Protein AF-A0AAW2WX34-F1 (afdb_monomer_lite)

Structure (mmCIF, N/CA/C/O backbone):
data_AF-A0AAW2WX34-F1
#
_entry.id   AF-A0AAW2WX34-F1
#
loop_
_atom_site.group_PDB
_atom_site.id
_atom_site.type_symbol
_atom_site.label_atom_id
_atom_site.label_alt_id
_atom_site.label_comp_id
_atom_site.label_asym_id
_atom_site.label_entity_id
_atom_site.label_seq_id
_atom_site.pdbx_PDB_ins_code
_atom_site.Cartn_x
_atom_site.Cartn_y
_atom_site.Cartn_z
_atom_site.occupancy
_atom_site.B_iso_or_equiv
_atom_site.auth_seq_id
_atom_site.auth_comp_id
_atom_site.auth_asym_id
_atom_site.auth_atom_id
_atom_site.pdbx_PDB_model_num
ATOM 1 N N . MET A 1 1 ? 35.234 -22.779 -61.809 1.00 39.50 1 MET A N 1
ATOM 2 C CA . MET A 1 1 ? 35.455 -21.320 -61.883 1.00 39.50 1 MET A CA 1
ATOM 3 C C . MET A 1 1 ? 34.925 -20.733 -60.588 1.00 39.50 1 MET A C 1
ATOM 5 O O . MET A 1 1 ? 33.757 -20.927 -60.283 1.00 39.50 1 MET A O 1
ATOM 9 N N . THR A 1 2 ? 35.812 -20.180 -59.769 1.00 62.12 2 THR A N 1
ATOM 10 C CA . THR A 1 2 ? 35.512 -19.567 -58.470 1.00 62.12 2 THR A CA 1
ATOM 11 C C . THR A 1 2 ? 35.182 -18.097 -58.664 1.00 62.12 2 THR A C 1
ATOM 13 O O . THR A 1 2 ? 36.035 -17.368 -59.166 1.00 62.12 2 THR A O 1
ATOM 16 N N . ASN A 1 3 ? 34.035 -17.641 -58.168 1.00 52.41 3 ASN A N 1
ATOM 17 C CA . ASN A 1 3 ? 33.828 -16.220 -57.919 1.00 52.41 3 ASN A CA 1
ATOM 18 C C . ASN A 1 3 ? 33.509 -16.040 -56.437 1.00 52.41 3 ASN A C 1
ATOM 20 O O . ASN A 1 3 ? 32.376 -16.169 -55.985 1.00 52.41 3 ASN A O 1
ATOM 24 N N . VAL A 1 4 ? 34.592 -15.795 -55.701 1.00 50.19 4 VAL A N 1
ATOM 25 C CA . VAL A 1 4 ? 34.606 -15.174 -54.382 1.00 50.19 4 VAL A CA 1
ATOM 26 C C . VAL A 1 4 ? 34.014 -13.773 -54.533 1.00 50.19 4 VAL A C 1
ATOM 28 O O . VAL A 1 4 ? 34.414 -13.025 -55.422 1.00 50.19 4 VAL A O 1
ATOM 31 N N . GLY A 1 5 ? 33.066 -13.428 -53.672 1.00 45.84 5 GLY A N 1
ATOM 32 C CA . GLY A 1 5 ? 32.447 -12.110 -53.623 1.00 45.84 5 GLY A CA 1
ATOM 33 C C . GLY A 1 5 ? 31.778 -11.918 -52.275 1.00 45.84 5 GLY A C 1
ATOM 34 O O . GLY A 1 5 ? 30.565 -12.024 -52.156 1.00 45.84 5 GLY A O 1
ATOM 35 N N . VAL A 1 6 ? 32.600 -11.711 -51.249 1.00 54.22 6 VAL A N 1
ATOM 36 C CA . VAL A 1 6 ? 32.166 -11.272 -49.923 1.00 54.22 6 VAL A CA 1
ATOM 37 C C . VAL A 1 6 ? 31.549 -9.881 -50.072 1.00 54.22 6 VAL A C 1
ATOM 39 O O . VAL A 1 6 ? 32.237 -8.956 -50.498 1.00 54.22 6 VAL A O 1
ATOM 42 N N . ASN A 1 7 ? 30.288 -9.704 -49.678 1.00 46.19 7 ASN A N 1
ATOM 43 C CA . ASN A 1 7 ? 29.866 -8.442 -49.090 1.00 46.19 7 ASN A CA 1
ATOM 44 C C . ASN A 1 7 ? 29.334 -8.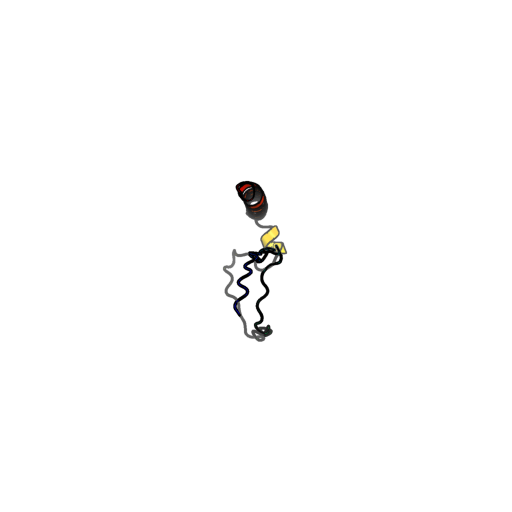706 -47.682 1.00 46.19 7 ASN A C 1
ATOM 46 O O . ASN A 1 7 ? 28.352 -9.398 -47.433 1.00 46.19 7 ASN A O 1
ATOM 50 N N . SER A 1 8 ? 30.098 -8.192 -46.731 1.00 55.44 8 SER A N 1
ATOM 51 C CA . SER A 1 8 ? 29.728 -8.095 -45.338 1.00 55.44 8 SER A CA 1
ATOM 52 C C . SER A 1 8 ? 28.513 -7.181 -45.241 1.00 55.44 8 SER A C 1
ATOM 54 O O . SER A 1 8 ? 28.627 -5.970 -45.396 1.00 55.44 8 SER A O 1
ATOM 56 N N . SER A 1 9 ? 27.350 -7.748 -44.960 1.00 44.56 9 SER A N 1
ATOM 57 C CA . SER A 1 9 ? 26.353 -7.031 -44.185 1.00 44.56 9 SER A CA 1
ATOM 58 C C . SER A 1 9 ? 26.199 -7.826 -42.908 1.00 44.56 9 SER A C 1
ATOM 60 O O . SER A 1 9 ? 25.513 -8.843 -42.858 1.00 44.56 9 SER A O 1
ATOM 62 N N . SER A 1 10 ? 26.960 -7.422 -41.893 1.00 50.22 10 SER A N 1
ATOM 63 C CA . SER A 1 10 ? 26.671 -7.806 -40.525 1.00 50.22 10 SER A CA 1
ATOM 64 C C . SER A 1 10 ? 25.263 -7.307 -40.234 1.00 50.22 10 SER A C 1
ATOM 66 O O . SER A 1 10 ? 25.070 -6.146 -39.879 1.00 50.22 10 SER A O 1
ATOM 68 N N . THR A 1 11 ? 24.267 -8.168 -40.416 1.00 50.44 11 THR A N 1
ATOM 69 C CA . THR A 1 11 ? 22.963 -7.994 -39.793 1.00 50.44 11 THR A CA 1
ATOM 70 C C . THR A 1 11 ? 23.186 -8.196 -38.303 1.00 50.44 11 THR A C 1
ATOM 72 O O . THR A 1 11 ? 22.959 -9.274 -37.758 1.00 50.44 11 THR A O 1
ATOM 75 N N . SER A 1 12 ? 23.737 -7.173 -37.654 1.00 50.31 12 SER A N 1
ATOM 76 C CA . SER A 1 12 ? 23.556 -6.966 -36.231 1.00 50.31 12 SER A CA 1
ATOM 77 C C . SER A 1 12 ? 22.045 -6.968 -36.016 1.00 50.31 12 SER A C 1
ATOM 79 O O . SER A 1 12 ? 21.373 -6.118 -36.607 1.00 50.31 12 SER A O 1
ATOM 81 N N . PRO A 1 13 ? 21.480 -7.936 -35.275 1.00 54.59 13 PRO A N 1
ATOM 82 C CA . PRO A 1 13 ? 20.078 -7.857 -34.933 1.00 54.59 13 PRO A CA 1
ATOM 83 C C . PRO A 1 13 ? 19.947 -6.599 -34.085 1.00 54.59 13 PRO A C 1
ATOM 85 O O . PRO A 1 13 ? 20.535 -6.516 -33.006 1.00 54.59 13 PRO A O 1
ATOM 88 N N . THR A 1 14 ? 19.257 -5.595 -34.622 1.00 46.50 14 THR A N 1
ATOM 89 C CA . THR A 1 14 ? 18.778 -4.451 -33.860 1.00 46.50 14 THR A CA 1
ATOM 90 C C . THR A 1 14 ? 18.035 -5.040 -32.670 1.00 46.50 14 THR A C 1
ATOM 92 O O . THR A 1 14 ? 16.975 -5.645 -32.827 1.00 46.50 14 THR A O 1
ATOM 95 N N . HIS A 1 15 ? 18.660 -4.993 -31.495 1.00 53.75 15 HIS A N 1
ATOM 96 C CA . HIS A 1 15 ? 18.020 -5.389 -30.257 1.00 53.75 15 HIS A CA 1
ATOM 97 C C . HIS A 1 15 ? 17.051 -4.261 -29.930 1.00 53.75 15 HIS A C 1
ATOM 99 O O . HIS A 1 15 ? 17.387 -3.313 -29.227 1.00 53.75 15 HIS A O 1
ATOM 105 N N . GLU A 1 16 ? 15.878 -4.323 -30.550 1.00 58.19 16 GLU A N 1
ATOM 106 C CA . GLU A 1 16 ? 14.730 -3.519 -30.171 1.00 58.19 16 GLU A CA 1
ATOM 107 C C . GLU A 1 16 ? 14.313 -4.034 -28.798 1.00 58.19 16 GLU A C 1
ATOM 109 O O . GLU A 1 16 ? 13.546 -4.989 -28.655 1.00 58.19 16 GLU A O 1
ATOM 114 N N . GLU A 1 17 ? 14.956 -3.476 -27.775 1.00 61.50 17 GLU A N 1
ATOM 115 C CA . GLU A 1 17 ? 14.604 -3.672 -26.383 1.00 61.50 17 GLU A CA 1
ATOM 116 C C . GLU A 1 17 ? 13.236 -3.028 -26.190 1.00 61.50 17 GLU A C 1
ATOM 118 O O . GLU A 1 17 ? 13.094 -1.851 -25.889 1.00 61.50 17 GLU A O 1
ATOM 123 N N . SER A 1 18 ? 12.201 -3.798 -26.499 1.00 64.56 18 SER A N 1
ATOM 124 C CA . SER A 1 18 ? 10.837 -3.447 -26.160 1.00 64.56 18 SER A CA 1
ATOM 125 C C . SER A 1 18 ? 10.774 -3.281 -24.642 1.00 64.56 18 SER A C 1
ATOM 127 O O . SER A 1 18 ? 10.887 -4.275 -23.924 1.00 64.56 18 SER A O 1
ATOM 129 N N . ASP A 1 19 ? 10.509 -2.058 -24.174 1.00 71.25 19 ASP A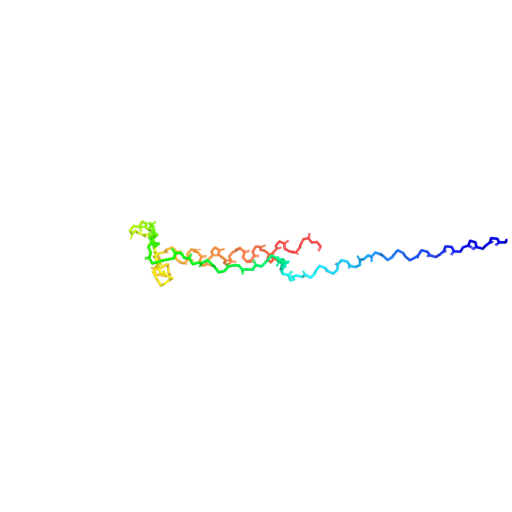 N 1
ATOM 130 C CA . ASP A 1 19 ? 10.216 -1.719 -22.769 1.00 71.25 19 ASP A CA 1
ATOM 131 C C . ASP A 1 19 ? 9.011 -2.493 -22.195 1.00 71.25 19 ASP A C 1
ATOM 133 O O . ASP A 1 19 ? 8.664 -2.375 -21.017 1.00 71.25 19 ASP A O 1
ATOM 137 N N . GLU A 1 20 ? 8.323 -3.284 -23.022 1.00 80.25 20 GLU A N 1
ATOM 138 C CA . GLU A 1 20 ? 7.209 -4.098 -22.580 1.00 80.25 20 GLU A CA 1
ATOM 139 C C . GLU A 1 20 ? 7.669 -5.220 -21.627 1.00 80.25 20 GLU A C 1
ATOM 141 O O . GLU A 1 20 ? 8.518 -6.050 -21.978 1.00 80.25 20 GLU A O 1
ATOM 146 N N . PRO A 1 21 ? 7.074 -5.314 -20.421 1.00 80.62 21 PRO A N 1
ATOM 147 C CA . PRO A 1 21 ? 7.411 -6.350 -19.459 1.00 80.62 21 PRO A CA 1
ATOM 148 C C . PRO A 1 21 ? 7.309 -7.748 -20.071 1.00 80.62 21 PRO A C 1
ATOM 150 O O . PRO A 1 21 ? 6.247 -8.176 -20.536 1.00 80.62 21 PRO A O 1
ATOM 153 N N . ARG A 1 22 ? 8.413 -8.503 -20.028 1.00 86.94 22 ARG A N 1
ATOM 154 C CA . ARG A 1 22 ? 8.480 -9.842 -20.620 1.00 86.94 22 ARG A CA 1
ATOM 155 C C . ARG A 1 22 ? 7.398 -10.750 -20.033 1.00 86.94 22 ARG A C 1
ATOM 157 O O . ARG A 1 22 ? 7.460 -11.172 -18.876 1.00 86.94 22 ARG A O 1
ATOM 164 N N . ARG A 1 23 ? 6.408 -11.106 -20.851 1.00 83.75 23 ARG A N 1
ATOM 165 C CA . ARG A 1 23 ? 5.268 -11.911 -20.404 1.00 83.75 23 ARG A CA 1
ATOM 166 C C . ARG A 1 23 ? 5.630 -13.394 -20.325 1.00 83.75 23 ARG A C 1
ATOM 168 O O . ARG A 1 23 ? 6.145 -13.992 -21.271 1.00 83.75 23 ARG A O 1
ATOM 175 N N . SER A 1 24 ? 5.335 -14.015 -19.186 1.00 87.25 24 SER A N 1
ATOM 176 C CA . SER A 1 24 ? 5.459 -15.467 -19.029 1.00 87.25 24 SER A CA 1
ATOM 177 C C . SER A 1 24 ? 4.450 -16.200 -19.922 1.00 87.25 24 SER A C 1
ATOM 179 O O . SER A 1 24 ? 3.281 -15.825 -19.970 1.00 87.25 24 SER A O 1
ATOM 181 N N . LYS A 1 25 ? 4.886 -17.283 -20.583 1.00 91.88 25 LYS A N 1
ATOM 182 C CA . LYS A 1 25 ? 4.025 -18.183 -21.381 1.00 91.88 25 LYS A CA 1
ATOM 183 C C . LYS A 1 25 ? 3.221 -19.173 -20.523 1.00 91.88 25 LYS A C 1
ATOM 185 O O . LYS A 1 25 ? 2.442 -19.955 -21.055 1.00 91.88 25 LYS A O 1
ATOM 190 N N . LYS A 1 26 ? 3.448 -19.200 -19.205 1.00 91.38 26 LYS A N 1
ATOM 191 C CA . LYS A 1 26 ? 2.819 -20.175 -18.306 1.00 91.38 26 LYS A CA 1
ATOM 192 C C . LYS A 1 26 ? 1.322 -19.878 -18.173 1.00 91.38 26 LYS A C 1
ATOM 194 O O . LYS A 1 26 ? 0.942 -18.732 -17.939 1.00 91.38 26 LYS A O 1
ATOM 199 N N . ALA A 1 27 ? 0.490 -20.913 -18.285 1.00 92.44 27 ALA A N 1
ATOM 200 C CA . ALA A 1 27 ? -0.946 -20.793 -18.057 1.00 92.44 27 ALA A CA 1
ATOM 201 C C . ALA A 1 27 ? -1.226 -20.271 -16.636 1.00 92.44 27 ALA A C 1
ATOM 203 O O . ALA A 1 27 ? -0.603 -20.714 -15.667 1.00 92.44 27 ALA A O 1
ATOM 204 N N . ARG A 1 28 ? -2.156 -19.317 -16.514 1.00 91.31 28 ARG A N 1
ATOM 205 C CA . ARG A 1 28 ? -2.614 -18.809 -15.217 1.00 91.31 28 ARG A CA 1
ATOM 206 C C . ARG A 1 28 ? -3.657 -19.771 -14.655 1.00 91.31 28 ARG A C 1
ATOM 208 O O . ARG A 1 28 ? -4.659 -20.029 -15.309 1.00 91.31 28 ARG A O 1
ATOM 215 N N . ILE A 1 29 ? -3.429 -20.250 -13.437 1.00 90.38 29 ILE A N 1
ATOM 216 C CA . ILE A 1 29 ? -4.390 -21.050 -12.673 1.00 90.38 29 ILE A CA 1
ATOM 217 C C . ILE A 1 29 ? -4.998 -20.129 -11.613 1.00 90.38 29 ILE A C 1
ATOM 219 O O . ILE A 1 29 ? -4.257 -19.435 -10.910 1.00 90.38 29 ILE A O 1
ATOM 223 N N . VAL A 1 30 ? -6.330 -20.081 -11.529 1.00 88.94 30 VAL A N 1
ATOM 224 C CA . VAL A 1 30 ? -7.028 -19.365 -10.451 1.00 88.94 30 VAL A CA 1
ATOM 225 C C . VAL A 1 30 ? -6.739 -20.100 -9.148 1.00 88.94 30 VAL A C 1
ATOM 227 O O . VAL A 1 30 ? -6.934 -21.309 -9.062 1.00 88.94 30 VAL A O 1
ATOM 230 N N . LYS A 1 31 ? -6.231 -19.377 -8.151 1.00 88.38 31 LYS A N 1
ATOM 231 C CA . LYS A 1 31 ? -6.103 -19.909 -6.796 1.00 88.38 31 LYS A CA 1
ATOM 232 C C . LYS A 1 31 ? -7.443 -19.720 -6.103 1.00 88.38 31 LYS A C 1
ATOM 234 O O . LYS A 1 31 ? -7.870 -18.582 -5.932 1.00 88.38 31 LYS A O 1
ATOM 239 N N . ASP A 1 32 ? -8.071 -20.827 -5.743 1.00 89.88 32 ASP A N 1
ATOM 240 C CA . ASP A 1 32 ? -9.184 -20.862 -4.806 1.00 89.88 32 ASP A CA 1
ATOM 241 C C . ASP A 1 32 ? -8.658 -21.442 -3.493 1.00 89.88 32 ASP A C 1
ATOM 243 O O . ASP A 1 32 ? -7.965 -22.461 -3.496 1.00 89.88 32 ASP A O 1
ATOM 247 N N . PHE A 1 33 ? -8.914 -20.742 -2.396 1.00 86.56 33 PHE A N 1
ATOM 248 C CA . PHE A 1 33 ? -8.439 -21.121 -1.070 1.00 86.56 33 PHE A CA 1
ATOM 249 C C . PHE A 1 33 ? -9.525 -21.821 -0.241 1.00 86.56 33 PHE A C 1
ATOM 251 O O . PHE A 1 33 ? -9.214 -22.355 0.820 1.00 86.56 33 PHE A O 1
ATOM 258 N N . GLY A 1 34 ? -10.769 -21.868 -0.730 1.00 92.31 34 GLY A N 1
ATOM 259 C CA . GLY A 1 34 ? -11.899 -22.434 0.003 1.00 92.31 34 GLY A CA 1
ATOM 260 C C . GLY A 1 34 ? -12.419 -21.526 1.122 1.00 92.31 34 GLY A C 1
ATOM 261 O O . GLY A 1 34 ? -11.832 -20.496 1.459 1.00 92.31 34 GLY A O 1
ATOM 262 N N . SER A 1 35 ? -13.559 -21.913 1.698 1.00 86.62 35 SER A N 1
ATOM 263 C CA . SER A 1 35 ? -14.243 -21.186 2.785 1.00 86.62 35 SER A CA 1
ATOM 264 C C . SER A 1 35 ? -13.499 -21.203 4.122 1.00 86.62 35 SER A C 1
ATOM 266 O O . SER A 1 35 ? -13.778 -20.410 5.015 1.00 86.62 35 SER A O 1
ATOM 268 N N . ASP A 1 36 ? -12.574 -22.138 4.250 1.00 89.62 36 ASP A N 1
ATOM 269 C CA . ASP A 1 36 ? -11.871 -22.549 5.458 1.00 89.62 36 ASP A CA 1
ATOM 270 C C . ASP A 1 36 ? -10.463 -21.935 5.521 1.00 89.62 36 ASP A C 1
ATOM 272 O O . ASP A 1 36 ? -9.701 -22.162 6.462 1.00 89.62 36 ASP A O 1
ATOM 276 N N . PHE A 1 37 ? -10.127 -21.093 4.542 1.00 86.06 37 PHE A N 1
ATOM 277 C CA . PHE A 1 37 ? -8.912 -20.303 4.549 1.00 86.06 37 PHE A CA 1
ATOM 278 C C . PHE A 1 37 ? -9.000 -19.175 5.578 1.00 86.06 37 PHE A C 1
ATOM 280 O O . PHE A 1 37 ? -9.746 -18.209 5.414 1.00 86.06 37 PHE A O 1
ATOM 287 N N . VAL A 1 38 ? -8.192 -19.281 6.630 1.00 77.69 38 VAL A N 1
ATOM 288 C CA . VAL A 1 38 ? -8.046 -18.242 7.650 1.00 77.69 38 VAL A CA 1
ATOM 289 C C . VAL A 1 38 ? -6.639 -17.665 7.563 1.00 77.69 38 VAL A C 1
ATOM 291 O O . VAL A 1 38 ? -5.651 -18.374 7.759 1.00 77.69 38 VAL A O 1
ATOM 294 N N . THR A 1 39 ? -6.537 -16.368 7.285 1.00 77.38 39 THR A N 1
ATOM 295 C CA . THR A 1 39 ? -5.266 -15.638 7.335 1.00 77.38 39 THR A CA 1
ATOM 296 C C . THR A 1 39 ? -5.005 -15.177 8.768 1.00 77.38 39 THR A C 1
ATOM 298 O O . THR A 1 39 ? -5.852 -14.521 9.375 1.00 77.38 39 T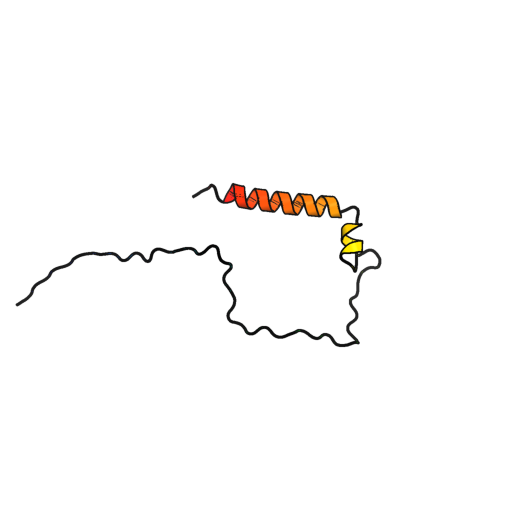HR A O 1
ATOM 301 N N . TYR A 1 40 ? -3.833 -15.495 9.318 1.00 78.38 40 TYR A N 1
ATOM 302 C CA . TYR A 1 40 ? -3.405 -14.961 10.611 1.00 78.38 40 TYR A CA 1
ATOM 303 C C . TYR A 1 40 ? -2.858 -13.543 10.411 1.00 78.38 40 TYR A C 1
ATOM 305 O O . TYR A 1 40 ? -1.674 -13.367 10.136 1.00 78.38 40 TYR A O 1
ATOM 313 N N . ASN A 1 41 ? -3.730 -12.540 10.500 1.00 74.69 41 ASN A N 1
ATOM 314 C CA . ASN A 1 41 ? -3.301 -11.147 10.610 1.00 74.69 41 ASN A CA 1
ATOM 315 C C . ASN A 1 41 ? -3.033 -10.854 12.090 1.00 74.69 41 ASN A C 1
ATOM 317 O O . ASN A 1 41 ? -3.851 -11.218 12.945 1.00 74.69 41 ASN A O 1
ATOM 321 N N . MET A 1 42 ? -1.907 -10.214 12.415 1.00 74.88 42 MET A N 1
ATOM 322 C CA . MET A 1 42 ? -1.753 -9.657 13.758 1.00 74.88 42 MET A CA 1
ATOM 323 C C . MET A 1 4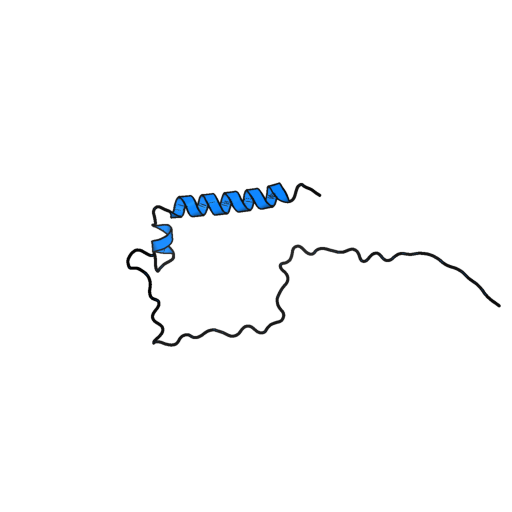2 ? -2.852 -8.608 13.953 1.00 74.88 42 MET A C 1
ATOM 325 O O . MET A 1 42 ? -3.246 -7.949 12.995 1.00 74.88 42 MET A O 1
ATOM 329 N N . LYS A 1 43 ? -3.398 -8.473 15.170 1.00 71.44 43 LYS A N 1
ATOM 330 C CA . LYS A 1 43 ? -4.532 -7.560 15.432 1.00 71.44 43 LYS A CA 1
ATOM 331 C C . LYS A 1 43 ? -4.274 -6.120 14.979 1.00 71.44 43 LYS A C 1
ATOM 333 O O . LYS A 1 43 ? -5.231 -5.400 14.716 1.00 71.44 43 LYS A O 1
ATOM 338 N N . ASP A 1 44 ? -3.006 -5.745 14.900 1.00 76.69 44 ASP A N 1
ATOM 339 C CA . ASP A 1 44 ? -2.562 -4.398 14.578 1.00 76.69 44 ASP A CA 1
ATOM 340 C C . ASP A 1 44 ? -2.245 -4.220 13.079 1.00 76.69 44 ASP A C 1
ATOM 342 O O . ASP A 1 44 ? -2.059 -3.090 12.627 1.00 76.69 44 ASP A O 1
ATOM 346 N N . ASP A 1 45 ? -2.233 -5.305 12.292 1.00 84.88 45 ASP A N 1
ATOM 347 C CA . ASP A 1 45 ? -1.980 -5.242 10.854 1.00 84.88 45 ASP A CA 1
ATOM 348 C C . ASP A 1 45 ? -3.261 -4.875 10.086 1.00 84.88 45 ASP A C 1
ATOM 350 O O . ASP A 1 45 ? -4.327 -5.468 10.303 1.00 84.88 45 ASP A O 1
ATOM 354 N N . PRO A 1 46 ? -3.187 -3.932 9.132 1.00 86.31 46 PRO A N 1
ATOM 355 C CA . PRO A 1 46 ? -4.345 -3.538 8.350 1.00 86.31 46 PRO A CA 1
ATOM 356 C C . PRO A 1 46 ? -4.783 -4.664 7.405 1.00 86.31 46 PRO A C 1
ATOM 358 O O . PRO A 1 46 ? -4.041 -5.092 6.522 1.00 86.31 46 PRO A O 1
ATOM 361 N N . VAL A 1 47 ? -6.031 -5.111 7.553 1.00 86.31 47 VAL A N 1
ATOM 362 C CA . VAL A 1 47 ? -6.601 -6.214 6.757 1.00 86.31 47 VAL A CA 1
ATOM 363 C C . VAL A 1 47 ? -7.185 -5.718 5.434 1.00 86.31 47 VAL A C 1
ATOM 365 O O . VAL A 1 47 ? -7.234 -6.455 4.447 1.00 86.31 47 VAL A O 1
ATOM 368 N N . THR A 1 48 ? -7.637 -4.463 5.389 1.00 89.50 48 THR A N 1
ATOM 369 C CA . THR A 1 48 ? -8.200 -3.860 4.180 1.00 89.50 48 THR A CA 1
ATOM 370 C C . THR A 1 48 ? -7.330 -2.729 3.654 1.00 89.50 48 THR A C 1
ATOM 372 O O . THR A 1 48 ? -6.608 -2.065 4.394 1.00 89.50 48 THR A O 1
ATOM 375 N N . PHE A 1 49 ? -7.455 -2.450 2.354 1.00 90.00 49 PHE A N 1
ATOM 376 C CA . PHE A 1 49 ? -6.794 -1.297 1.744 1.00 90.00 49 PHE A CA 1
ATOM 377 C C . PHE A 1 49 ? -7.181 0.022 2.429 1.00 90.00 49 PHE A C 1
ATOM 379 O O . PHE A 1 49 ? -6.345 0.905 2.582 1.00 90.00 49 PHE A O 1
ATOM 386 N N . LYS A 1 50 ? -8.441 0.158 2.864 1.00 92.75 50 LYS A N 1
ATOM 387 C CA . LYS A 1 50 ? -8.897 1.357 3.576 1.00 92.75 50 LYS A CA 1
ATOM 388 C C . LYS A 1 50 ? -8.179 1.514 4.915 1.00 92.75 50 LYS A C 1
ATOM 390 O O . LYS A 1 50 ? -7.717 2.612 5.201 1.00 92.75 50 LYS A O 1
ATOM 395 N N . ASP A 1 51 ? -8.034 0.429 5.673 1.00 90.81 51 ASP A N 1
ATOM 396 C CA . ASP A 1 51 ? -7.325 0.441 6.959 1.00 90.81 51 ASP A CA 1
ATOM 397 C C . ASP A 1 51 ? -5.836 0.736 6.760 1.00 90.81 51 ASP A C 1
ATOM 399 O O . ASP A 1 51 ? -5.264 1.569 7.458 1.00 90.81 51 ASP A O 1
ATOM 403 N N . ALA A 1 52 ? -5.223 0.132 5.738 1.00 91.12 52 ALA A N 1
ATOM 404 C CA . ALA A 1 52 ? -3.826 0.377 5.391 1.00 91.12 52 ALA A CA 1
ATOM 405 C C . ALA A 1 52 ? -3.587 1.846 5.020 1.00 91.12 52 ALA A C 1
ATOM 407 O O . ALA A 1 52 ? -2.611 2.447 5.460 1.00 91.12 52 ALA A O 1
ATOM 408 N N . MET A 1 53 ? -4.502 2.455 4.261 1.00 92.38 53 MET A N 1
ATOM 409 C CA . MET A 1 53 ? -4.422 3.871 3.888 1.00 92.38 53 MET A CA 1
ATOM 410 C C . MET A 1 53 ? -4.761 4.827 5.039 1.00 92.38 53 MET A C 1
ATOM 412 O O . MET A 1 53 ? -4.394 5.999 4.969 1.00 92.38 53 MET A O 1
ATOM 416 N N . ALA A 1 54 ? -5.442 4.349 6.082 1.00 92.25 54 ALA A N 1
ATOM 417 C CA . ALA A 1 54 ? -5.681 5.092 7.317 1.00 92.25 54 ALA A CA 1
ATOM 418 C C . ALA A 1 54 ? -4.507 4.993 8.313 1.00 92.25 54 ALA A C 1
ATOM 420 O O . ALA A 1 54 ? -4.472 5.755 9.280 1.00 92.25 54 ALA A O 1
ATOM 421 N N . SER A 1 55 ? -3.542 4.093 8.079 1.00 90.75 55 SER A N 1
ATOM 422 C CA . SER A 1 55 ? -2.336 3.958 8.903 1.00 90.75 55 SER A CA 1
ATOM 423 C C . SER A 1 55 ? -1.477 5.225 8.871 1.00 90.75 55 SER A C 1
ATOM 425 O O . SER A 1 55 ? -1.342 5.888 7.838 1.00 90.75 55 SER A O 1
ATOM 427 N N . SER A 1 56 ? -0.814 5.528 9.991 1.00 89.81 56 SER A N 1
ATOM 428 C CA . SER A 1 56 ? 0.168 6.617 10.092 1.00 89.81 56 SER A CA 1
ATOM 429 C C . SER A 1 56 ? 1.320 6.474 9.096 1.00 89.81 56 SER A C 1
ATOM 431 O O . SER A 1 56 ? 1.905 7.469 8.668 1.00 89.81 56 SER A O 1
ATOM 433 N N . GLU A 1 57 ? 1.632 5.241 8.702 1.00 90.94 57 GLU A N 1
ATOM 434 C CA . GLU A 1 57 ? 2.714 4.941 7.769 1.00 90.94 57 GLU A CA 1
ATOM 435 C C . GLU A 1 57 ? 2.328 5.195 6.309 1.00 90.94 57 GLU A C 1
ATOM 437 O O . GLU A 1 57 ? 3.206 5.322 5.458 1.00 90.94 57 GLU A O 1
ATOM 442 N N . ALA A 1 58 ? 1.035 5.316 5.984 1.00 93.56 58 ALA A N 1
ATOM 443 C CA . ALA A 1 58 ? 0.562 5.439 4.601 1.00 93.56 58 ALA A CA 1
ATOM 444 C C . ALA A 1 58 ? 1.240 6.594 3.843 1.00 93.56 58 ALA A C 1
ATOM 446 O O . ALA A 1 58 ? 1.542 6.490 2.651 1.00 93.56 58 ALA A O 1
ATOM 447 N N . LYS A 1 59 ? 1.536 7.693 4.549 1.00 93.81 59 LYS A N 1
ATOM 448 C CA . LYS A 1 59 ? 2.280 8.830 3.997 1.00 93.81 59 LYS A CA 1
ATOM 449 C C . LYS A 1 59 ? 3.711 8.445 3.605 1.00 93.81 59 LYS A C 1
ATOM 451 O O . LYS A 1 59 ? 4.148 8.798 2.513 1.00 93.81 59 LYS A O 1
ATOM 456 N N . GLN A 1 60 ? 4.408 7.707 4.466 1.00 93.81 60 GLN A N 1
ATOM 457 C CA . GLN A 1 60 ? 5.788 7.270 4.240 1.00 93.81 60 GLN A CA 1
ATOM 458 C C . GLN A 1 60 ? 5.864 6.290 3.068 1.00 93.81 60 GLN A C 1
ATOM 460 O O . GLN A 1 60 ? 6.700 6.461 2.187 1.00 93.81 60 GLN A O 1
ATOM 465 N N . TRP A 1 61 ? 4.939 5.330 2.990 1.00 93.94 61 TRP A N 1
ATOM 466 C CA . TRP A 1 61 ? 4.842 4.405 1.856 1.00 93.94 61 TRP A CA 1
ATOM 467 C C . TRP A 1 61 ? 4.646 5.142 0.528 1.00 93.94 61 TRP A C 1
ATOM 469 O O . TRP A 1 61 ? 5.308 4.835 -0.463 1.00 93.94 61 TRP A O 1
ATOM 479 N N . LYS A 1 62 ? 3.781 6.162 0.504 1.00 94.31 62 LYS A N 1
ATOM 480 C CA . LYS A 1 62 ? 3.547 6.983 -0.691 1.00 94.31 62 LYS A CA 1
ATOM 481 C C . LYS A 1 62 ? 4.797 7.754 -1.123 1.00 94.31 62 LYS A C 1
ATOM 483 O O . LYS A 1 62 ? 5.084 7.832 -2.316 1.00 94.31 62 LYS A O 1
ATOM 488 N N . GLU A 1 63 ? 5.525 8.327 -0.169 1.00 95.94 63 GLU A N 1
ATOM 489 C CA . GLU A 1 63 ? 6.785 9.031 -0.429 1.00 95.94 63 GLU A CA 1
ATOM 490 C C . GLU A 1 63 ? 7.880 8.070 -0.907 1.00 95.94 63 GLU A C 1
ATOM 492 O O . GLU A 1 63 ? 8.570 8.377 -1.878 1.00 95.94 63 GLU A O 1
ATOM 497 N N . ALA A 1 64 ? 7.982 6.883 -0.306 1.00 96.00 64 ALA A N 1
ATOM 498 C CA . ALA A 1 64 ? 8.939 5.854 -0.698 1.00 96.00 64 ALA A CA 1
ATOM 499 C C . ALA A 1 64 ? 8.711 5.383 -2.142 1.00 96.00 64 ALA A C 1
ATOM 501 O O . ALA A 1 64 ? 9.647 5.396 -2.940 1.00 96.00 64 ALA A O 1
ATOM 502 N N . VAL A 1 65 ? 7.464 5.064 -2.516 1.00 94.88 65 VAL A N 1
ATOM 503 C CA . VAL A 1 65 ? 7.109 4.690 -3.899 1.00 94.88 65 VAL A CA 1
ATOM 504 C C . VAL A 1 65 ? 7.482 5.798 -4.879 1.00 94.88 65 VAL A C 1
ATOM 506 O O . VAL A 1 65 ? 8.066 5.520 -5.924 1.00 94.88 65 VAL A O 1
ATOM 509 N N . LYS A 1 66 ? 7.188 7.057 -4.533 1.00 95.12 66 LYS A N 1
ATOM 510 C CA . LYS A 1 66 ? 7.559 8.200 -5.369 1.00 95.12 66 LYS A CA 1
ATOM 511 C C . LYS A 1 66 ? 9.079 8.306 -5.532 1.00 95.12 66 LYS A C 1
ATOM 513 O O . LYS A 1 66 ? 9.551 8.449 -6.653 1.00 95.12 66 LYS A O 1
ATOM 518 N N . SER A 1 67 ? 9.838 8.178 -4.443 1.00 95.38 67 SER A N 1
ATOM 519 C CA . SER A 1 67 ? 11.302 8.241 -4.495 1.00 95.38 67 SER A CA 1
ATOM 520 C C . SER A 1 67 ? 11.926 7.128 -5.339 1.00 95.38 67 SER A C 1
ATOM 522 O O . SER A 1 67 ? 12.903 7.376 -6.041 1.00 95.38 67 SER A O 1
ATOM 524 N N . GLU A 1 68 ? 11.349 5.922 -5.323 1.00 94.75 68 GLU A N 1
ATOM 525 C CA . GLU A 1 68 ? 11.833 4.807 -6.139 1.00 94.75 68 GLU A CA 1
ATOM 526 C C . GLU A 1 68 ?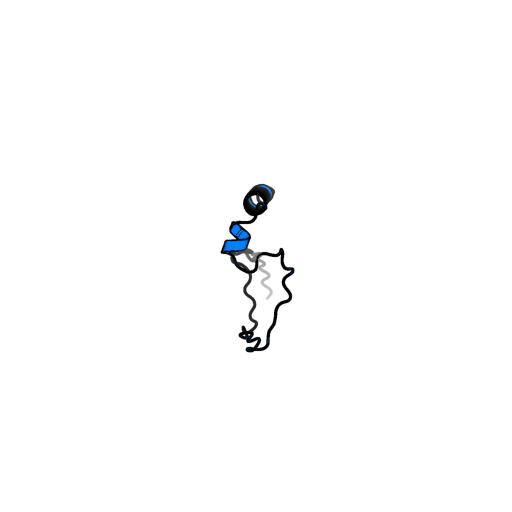 11.569 5.069 -7.625 1.00 94.75 68 GLU A C 1
ATOM 528 O O . GLU A 1 68 ? 12.468 4.899 -8.446 1.00 94.75 68 GLU A O 1
ATOM 533 N N . MET A 1 69 ? 10.376 5.568 -7.973 1.00 94.44 69 MET A N 1
ATOM 534 C CA . MET A 1 69 ? 10.056 5.985 -9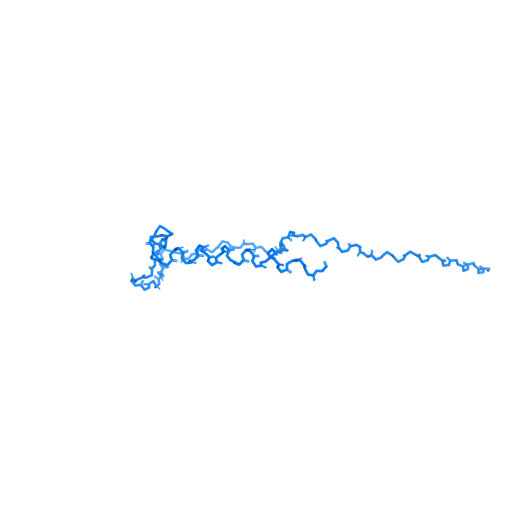.345 1.00 94.44 69 MET A CA 1
ATOM 535 C C . MET A 1 69 ? 11.023 7.064 -9.842 1.00 94.44 69 MET A C 1
ATOM 537 O O . MET A 1 69 ? 11.585 6.938 -10.931 1.00 94.44 69 MET A O 1
ATOM 541 N N . ASP A 1 70 ? 11.272 8.083 -9.018 1.00 92.56 70 ASP A N 1
ATOM 542 C CA . ASP A 1 70 ? 12.224 9.150 -9.328 1.00 92.56 70 ASP A CA 1
ATOM 543 C C . ASP A 1 70 ? 13.657 8.590 -9.480 1.00 92.56 70 ASP A C 1
ATOM 545 O O . ASP A 1 70 ? 14.412 9.019 -10.357 1.00 92.56 70 ASP A O 1
ATOM 549 N N . SER A 1 71 ? 14.035 7.581 -8.682 1.00 89.94 71 SER A N 1
ATOM 550 C CA . SER A 1 71 ? 15.337 6.908 -8.775 1.00 89.94 71 SER A CA 1
ATOM 551 C C . SER A 1 71 ? 15.497 6.102 -10.061 1.00 89.94 71 SER A C 1
ATOM 553 O O . SER A 1 71 ? 16.561 6.159 -10.673 1.00 89.94 71 SER A O 1
ATOM 555 N N . VAL A 1 72 ? 14.464 5.375 -10.493 1.00 88.62 72 VAL A N 1
ATOM 556 C CA . VAL A 1 72 ? 14.478 4.607 -11.749 1.00 88.62 72 VAL A CA 1
ATOM 557 C C . VAL A 1 72 ? 14.649 5.541 -12.946 1.00 88.62 72 VAL A C 1
ATOM 559 O O . VAL A 1 72 ? 15.502 5.294 -13.797 1.00 88.62 72 VAL A O 1
ATOM 562 N N . ILE A 1 73 ? 13.908 6.652 -12.973 1.00 89.06 73 ILE A N 1
ATOM 563 C CA . ILE A 1 73 ? 13.999 7.659 -14.042 1.00 89.06 73 ILE A CA 1
ATOM 564 C C . ILE A 1 73 ? 15.393 8.299 -14.072 1.00 89.06 73 ILE A C 1
ATOM 566 O O . ILE A 1 73 ? 15.979 8.470 -15.139 1.00 89.06 73 ILE A O 1
ATOM 570 N N . SER A 1 74 ? 15.948 8.615 -12.900 1.00 82.44 74 SER A N 1
ATOM 571 C CA . SER A 1 74 ? 17.278 9.219 -12.771 1.00 82.44 74 SER A CA 1
ATOM 572 C C . SER A 1 74 ? 18.413 8.256 -13.155 1.00 82.44 74 SER A C 1
ATOM 574 O O . SER A 1 74 ? 19.343 8.639 -13.861 1.00 82.44 74 SER A O 1
ATOM 576 N N . LYS A 1 75 ? 18.329 6.978 -12.760 1.00 75.88 75 LYS A N 1
ATOM 577 C CA . LYS A 1 75 ? 19.338 5.946 -13.076 1.00 75.88 75 LYS A CA 1
ATOM 578 C C . LYS A 1 75 ? 19.345 5.526 -14.547 1.00 75.88 75 LYS A C 1
ATOM 580 O O . LYS A 1 75 ? 20.366 5.039 -15.018 1.00 75.88 75 LYS A O 1
ATOM 585 N N . GLY A 1 76 ? 18.244 5.728 -15.272 1.00 63.62 76 GLY A N 1
ATOM 586 C CA . GLY A 1 76 ? 18.170 5.494 -16.718 1.00 63.62 76 GLY A CA 1
ATOM 587 C C . GLY A 1 76 ? 18.965 6.497 -17.567 1.00 63.62 76 GLY A C 1
ATOM 588 O O . GLY A 1 76 ? 19.112 6.285 -18.762 1.00 63.62 76 GLY A O 1
ATOM 589 N N . HIS A 1 77 ? 19.504 7.570 -16.976 1.00 61.38 77 HIS A N 1
ATOM 590 C CA . HIS A 1 77 ? 20.263 8.622 -17.674 1.00 61.38 77 HIS A CA 1
ATOM 591 C C . HIS A 1 77 ? 21.781 8.348 -17.782 1.00 61.38 77 HIS A C 1
ATOM 593 O O . HIS A 1 77 ? 22.583 9.278 -17.858 1.00 61.38 77 HIS A O 1
ATOM 599 N N . GLY A 1 78 ? 22.188 7.075 -17.746 1.00 61.53 78 GLY A N 1
ATOM 600 C CA . GLY A 1 78 ? 23.588 6.643 -17.659 1.00 61.53 78 GLY A CA 1
ATOM 601 C C . GLY A 1 78 ? 24.049 5.664 -18.741 1.00 61.53 78 GLY A C 1
ATOM 602 O O . GLY A 1 78 ? 24.909 4.839 -18.438 1.00 61.53 78 GLY A O 1
ATOM 603 N N . TYR A 1 79 ? 23.494 5.740 -19.956 1.00 48.22 79 TYR A N 1
ATOM 604 C CA . TYR A 1 79 ? 23.985 5.043 -21.154 1.00 48.22 79 TYR A CA 1
ATOM 605 C C . TYR A 1 79 ? 23.919 5.955 -22.378 1.00 48.22 79 TYR A C 1
ATOM 607 O O . TYR A 1 79 ? 22.917 6.694 -22.499 1.00 48.22 79 TYR A O 1
#

Radius of gyration: 26.14 Å; chains: 1; bounding box: 50×32×77 Å

Organism: NCBI:txid2727402

Secondary structure (DSSP, 8-state):
-------------------S-----SPPPPP---TT------TTS--SHHHHHHSTTHHHHHHHHHHHHHHHHHHTT--

Foldseek 3Di:
DDDDDDDDDPPPPPPPVPPPDDDDPDDDDDDDPDPPDDDDDDPPDDPDPVSVCVDPCVVVVVVVVVVVVVVVVVVVVPD

Sequence (79 aa):
MTNVGVNSSSTSPTHEESDEPRRSKKARIVKDFGSDFVTYNMKDDPVTFKDAMASSEAKQWKEAVKSEMDSVISKGHGY

pLDDT: mean 78.28, std 16.8, range [39.5, 96.0]